Protein AF-A0A7C0VWS9-F1 (afdb_monomer_lite)

Foldseek 3Di:
DLVVLQVQLVVLQVVLVVCVVVFVNLSSLLSPLSSVVSVLCSFQDADPPRDDDDQLNSLVCSQQRNGPDRPDDSPDPGNNVVCNLVSVVSVVSNCCSVPVVDDDGPPNDSPPPD

Radius of gyration: 14.84 Å; chains: 1; bounding box: 37×32×40 Å

Structure (mmCIF, N/CA/C/O backbone):
data_AF-A0A7C0VWS9-F1
#
_entry.id   AF-A0A7C0VWS9-F1
#
loop_
_atom_site.group_PDB
_atom_site.id
_atom_site.type_symbol
_atom_site.label_atom_id
_atom_site.label_alt_id
_atom_site.label_comp_id
_atom_site.label_asym_id
_atom_site.label_entity_id
_atom_site.label_seq_id
_atom_site.pdbx_PDB_ins_code
_atom_site.Cartn_x
_atom_site.Cartn_y
_atom_site.Cartn_z
_atom_site.occupancy
_atom_site.B_iso_or_equiv
_atom_site.auth_seq_id
_atom_site.auth_comp_id
_atom_site.auth_asym_id
_atom_site.auth_atom_id
_atom_site.pdbx_PDB_model_num
ATOM 1 N N . MET A 1 1 ? 8.052 10.687 -13.081 1.00 82.19 1 MET A N 1
ATOM 2 C CA . MET A 1 1 ? 6.949 9.876 -12.501 1.00 82.19 1 MET A CA 1
ATOM 3 C C . MET A 1 1 ? 7.397 8.986 -11.346 1.00 82.19 1 MET A C 1
ATOM 5 O O . MET A 1 1 ? 6.742 9.022 -10.313 1.00 82.19 1 MET A O 1
ATOM 9 N N . ILE A 1 2 ? 8.496 8.231 -11.472 1.00 84.44 2 ILE A N 1
ATOM 10 C CA . ILE A 1 2 ? 9.018 7.354 -10.400 1.00 84.44 2 ILE A CA 1
ATOM 11 C C . ILE A 1 2 ? 9.264 8.123 -9.088 1.00 84.44 2 ILE A C 1
ATOM 13 O O . ILE A 1 2 ? 8.737 7.727 -8.053 1.00 84.44 2 ILE A O 1
ATOM 17 N N . GLU A 1 3 ? 9.969 9.259 -9.133 1.00 87.81 3 GLU A N 1
ATOM 18 C CA . GLU A 1 3 ? 10.256 10.089 -7.945 1.00 87.81 3 GLU A CA 1
ATOM 19 C C . GLU A 1 3 ? 8.990 10.568 -7.224 1.00 87.81 3 GLU A C 1
ATOM 21 O O . GLU A 1 3 ? 8.907 10.519 -5.999 1.00 87.81 3 GLU A O 1
ATOM 26 N N . ILE A 1 4 ? 7.965 10.967 -7.984 1.00 93.62 4 ILE A N 1
ATOM 27 C CA . ILE A 1 4 ? 6.665 11.370 -7.433 1.00 93.62 4 ILE A CA 1
ATOM 28 C C . ILE A 1 4 ? 6.019 10.185 -6.709 1.00 93.62 4 ILE A C 1
ATOM 30 O O . ILE A 1 4 ? 5.535 10.340 -5.591 1.00 93.62 4 ILE A O 1
ATOM 34 N N . ARG A 1 5 ? 6.041 8.986 -7.301 1.00 94.56 5 ARG A N 1
ATOM 35 C CA . ARG A 1 5 ? 5.481 7.783 -6.665 1.00 94.56 5 ARG A CA 1
ATOM 36 C C . ARG A 1 5 ? 6.224 7.419 -5.384 1.00 94.56 5 ARG A C 1
ATOM 38 O O . ARG A 1 5 ? 5.567 7.133 -4.392 1.00 94.56 5 ARG A O 1
ATOM 45 N N . ILE A 1 6 ? 7.556 7.503 -5.371 1.00 95.25 6 ILE A N 1
ATOM 46 C CA . ILE A 1 6 ? 8.365 7.280 -4.160 1.00 95.25 6 ILE A CA 1
ATOM 47 C C . ILE A 1 6 ? 8.018 8.314 -3.083 1.00 95.25 6 ILE A C 1
ATOM 49 O O . ILE A 1 6 ? 7.771 7.946 -1.936 1.00 95.25 6 ILE A O 1
ATOM 53 N N . LYS A 1 7 ? 7.919 9.598 -3.451 1.00 97.38 7 LYS A N 1
ATOM 54 C CA . LYS A 1 7 ? 7.495 10.667 -2.536 1.00 97.38 7 LYS A CA 1
ATOM 55 C C . LYS A 1 7 ? 6.140 10.350 -1.899 1.00 97.38 7 LYS A C 1
ATOM 57 O O . LYS A 1 7 ? 6.013 10.395 -0.680 1.00 97.38 7 LYS A O 1
ATOM 62 N N . TYR A 1 8 ? 5.135 9.994 -2.698 1.00 97.69 8 TYR A N 1
ATOM 63 C CA . TYR A 1 8 ? 3.810 9.666 -2.166 1.00 97.69 8 TYR A CA 1
ATOM 64 C C . TYR A 1 8 ? 3.786 8.349 -1.388 1.00 97.69 8 TYR A C 1
ATOM 66 O O . TYR A 1 8 ? 3.066 8.263 -0.399 1.00 97.69 8 TYR A O 1
ATOM 74 N N . ALA A 1 9 ? 4.589 7.352 -1.770 1.00 98.06 9 ALA A N 1
ATOM 75 C CA . ALA A 1 9 ? 4.754 6.130 -0.988 1.00 98.06 9 ALA A CA 1
ATOM 76 C C . ALA A 1 9 ? 5.238 6.448 0.436 1.00 98.06 9 ALA A C 1
ATOM 78 O O . ALA A 1 9 ? 4.646 5.971 1.402 1.00 98.06 9 ALA A O 1
ATOM 79 N N . ASN A 1 10 ? 6.248 7.314 0.562 1.00 98.12 10 ASN A N 1
ATOM 80 C CA . ASN A 1 10 ? 6.767 7.760 1.854 1.00 98.12 10 ASN A CA 1
ATOM 81 C C . ASN A 1 10 ? 5.739 8.579 2.643 1.00 98.12 10 ASN A C 1
ATOM 83 O O . ASN A 1 10 ? 5.546 8.323 3.828 1.00 98.12 10 ASN A O 1
ATOM 87 N N . ASN A 1 11 ? 5.028 9.505 1.993 1.00 98.56 11 ASN A N 1
ATOM 88 C CA . ASN A 1 11 ? 3.977 10.283 2.654 1.00 98.56 11 ASN A CA 1
ATOM 89 C C . ASN A 1 11 ? 2.864 9.379 3.207 1.00 98.56 11 ASN A C 1
ATOM 91 O O . ASN A 1 11 ? 2.467 9.518 4.357 1.00 98.56 11 ASN A O 1
ATOM 95 N N . TYR A 1 12 ? 2.389 8.413 2.415 1.00 98.56 12 TYR A N 1
ATOM 96 C CA . TYR A 1 12 ? 1.374 7.464 2.871 1.00 98.56 12 TYR A CA 1
ATOM 97 C C . TYR A 1 12 ? 1.880 6.544 3.982 1.00 98.56 12 TYR A C 1
ATOM 99 O O . TYR A 1 12 ? 1.106 6.175 4.864 1.00 98.56 12 TYR A O 1
ATOM 107 N N . LEU A 1 13 ? 3.159 6.162 3.952 1.00 98.44 13 LEU A N 1
ATOM 108 C CA . LEU A 1 13 ? 3.762 5.380 5.025 1.00 98.44 13 LEU A CA 1
ATOM 109 C C . LEU A 1 13 ? 3.756 6.169 6.338 1.00 98.44 13 LEU A C 1
ATOM 111 O O . LEU A 1 13 ? 3.369 5.622 7.370 1.00 98.44 13 LEU A O 1
ATOM 115 N N . GLU A 1 14 ? 4.142 7.442 6.290 1.00 98.56 14 GLU A N 1
ATOM 116 C CA . GLU A 1 14 ? 4.155 8.308 7.467 1.00 98.56 14 GLU A CA 1
ATOM 117 C C . GLU A 1 14 ? 2.739 8.555 8.002 1.00 98.56 14 GLU A C 1
ATOM 119 O O . GLU A 1 14 ? 2.476 8.301 9.178 1.00 98.56 14 GLU A O 1
ATOM 124 N N . ASP A 1 15 ? 1.787 8.901 7.128 1.00 98.50 15 ASP A N 1
ATOM 125 C CA . ASP A 1 15 ? 0.366 9.007 7.483 1.00 98.50 15 ASP A CA 1
ATOM 126 C C . ASP A 1 15 ? -0.134 7.721 8.163 1.00 98.50 15 ASP A C 1
ATOM 128 O O . ASP A 1 15 ? -0.810 7.757 9.193 1.00 98.50 15 ASP A O 1
ATOM 132 N N . GLY A 1 16 ? 0.196 6.563 7.581 1.00 97.88 16 GLY A N 1
ATOM 133 C CA . GLY A 1 16 ? -0.201 5.253 8.082 1.00 97.88 16 GLY A CA 1
ATOM 134 C C . GLY A 1 16 ? 0.349 4.971 9.478 1.00 97.88 16 GLY A C 1
ATOM 135 O O . GLY A 1 16 ? -0.394 4.502 10.339 1.00 97.88 16 GLY A O 1
ATOM 136 N N . ARG A 1 17 ? 1.618 5.312 9.733 1.00 97.50 17 ARG A N 1
ATOM 137 C CA . ARG A 1 17 ? 2.255 5.184 11.054 1.00 97.50 17 ARG A CA 1
ATOM 138 C C . ARG A 1 17 ? 1.594 6.079 12.093 1.00 97.50 17 ARG A C 1
ATOM 140 O O . ARG A 1 17 ? 1.295 5.613 13.193 1.00 97.50 17 ARG A O 1
ATOM 147 N N . VAL A 1 18 ? 1.321 7.334 11.740 1.00 98.31 18 VAL A N 1
ATOM 148 C CA . VAL A 1 18 ? 0.616 8.272 12.619 1.00 98.31 18 VAL A CA 1
ATOM 149 C C . VAL A 1 18 ? -0.770 7.727 12.963 1.00 98.31 18 VAL A C 1
ATOM 151 O O . VAL A 1 18 ? -1.121 7.654 14.140 1.00 98.31 18 VAL A O 1
ATOM 154 N N . LEU A 1 19 ? -1.548 7.282 11.975 1.00 97.69 19 LEU A N 1
ATOM 155 C CA . LEU A 1 19 ? -2.886 6.723 12.198 1.00 97.69 19 LEU A CA 1
ATOM 156 C C . LEU A 1 19 ? -2.853 5.460 13.062 1.00 97.69 19 LEU A C 1
ATOM 158 O O . LEU A 1 19 ? -3.679 5.318 13.965 1.00 97.69 19 LEU A O 1
ATOM 162 N N . PHE A 1 20 ? -1.884 4.576 12.821 1.00 95.94 20 PHE A N 1
ATOM 163 C CA . PHE A 1 20 ? -1.700 3.360 13.606 1.00 95.94 20 PHE A CA 1
ATOM 164 C C . PHE A 1 20 ? -1.414 3.683 15.077 1.00 95.94 20 PHE A C 1
ATOM 166 O O . PHE A 1 20 ? -2.074 3.145 15.962 1.00 95.94 20 PHE A O 1
ATOM 173 N N . LYS A 1 21 ? -0.506 4.632 15.346 1.00 96.81 21 LYS A N 1
ATOM 174 C CA . LYS A 1 21 ? -0.188 5.097 16.708 1.00 96.81 21 LYS A CA 1
ATOM 175 C C . LYS A 1 21 ? -1.416 5.643 17.446 1.00 96.81 21 LYS A C 1
ATOM 177 O O . LYS A 1 21 ? -1.531 5.472 18.655 1.00 96.81 21 LYS A O 1
ATOM 182 N N . HIS A 1 22 ? -2.349 6.260 16.722 1.00 97.50 22 HIS A N 1
ATOM 183 C CA . HIS A 1 22 ? -3.615 6.764 17.264 1.00 97.50 22 HIS A CA 1
ATOM 184 C C . HIS A 1 22 ? -4.745 5.721 17.247 1.00 97.50 22 HIS A C 1
ATOM 186 O O . HIS A 1 22 ? -5.908 6.084 17.407 1.00 97.50 22 HIS A O 1
ATOM 192 N N . LYS A 1 23 ? -4.429 4.437 17.029 1.00 96.06 23 LYS A N 1
ATOM 193 C CA . LYS A 1 23 ? -5.385 3.317 16.984 1.00 96.06 23 LYS A CA 1
ATOM 194 C C . LYS A 1 23 ? -6.485 3.468 15.925 1.00 96.06 23 LYS A C 1
ATOM 196 O O . LYS A 1 23 ? -7.533 2.835 15.998 1.00 96.06 23 LYS A O 1
ATOM 201 N N . ARG A 1 24 ? -6.249 4.283 14.891 1.00 96.69 24 ARG A N 1
ATOM 202 C CA . ARG A 1 24 ? -7.162 4.464 13.751 1.00 96.69 24 ARG A CA 1
ATOM 203 C C . ARG A 1 24 ? -6.886 3.410 12.678 1.00 96.69 24 ARG A C 1
ATOM 205 O O . ARG A 1 24 ? -6.515 3.748 11.553 1.00 96.69 24 ARG A O 1
ATOM 212 N N . TYR A 1 25 ? -7.026 2.132 13.027 1.00 95.06 25 TYR A N 1
ATOM 213 C CA . TYR A 1 25 ? -6.516 1.011 12.227 1.00 95.06 25 TYR A CA 1
ATOM 214 C C . TYR A 1 25 ? -7.129 0.902 10.824 1.00 95.06 25 TYR A C 1
ATOM 216 O O . TYR A 1 25 ? -6.381 0.717 9.866 1.00 95.06 25 TYR A O 1
ATOM 224 N N . ASN A 1 26 ? -8.443 1.102 10.659 1.00 94.56 26 ASN A N 1
ATOM 225 C CA . ASN A 1 26 ? -9.081 1.115 9.332 1.00 94.56 26 ASN A CA 1
ATOM 226 C C . ASN A 1 26 ? -8.419 2.143 8.401 1.00 94.56 26 ASN A C 1
ATOM 228 O O . ASN A 1 26 ? -8.002 1.824 7.287 1.00 94.56 26 ASN A O 1
ATOM 232 N N . SER A 1 27 ? -8.253 3.376 8.889 1.00 96.19 27 SER A N 1
ATOM 233 C CA . SER A 1 27 ? -7.601 4.446 8.132 1.00 96.19 27 SER A CA 1
ATOM 234 C C . SER A 1 27 ? -6.113 4.158 7.904 1.00 96.19 27 SE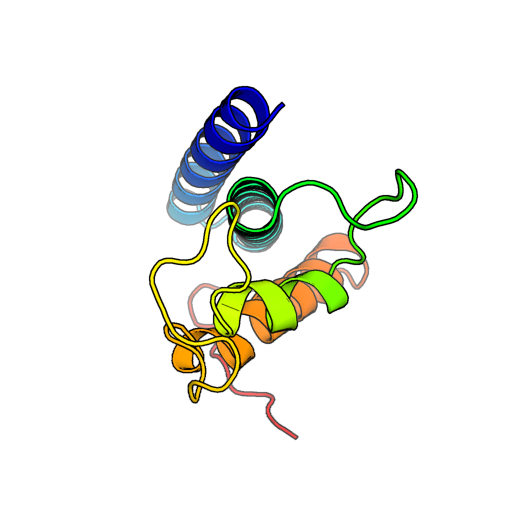R A C 1
ATOM 236 O O . SER A 1 27 ? -5.599 4.427 6.817 1.00 96.19 27 SER A O 1
ATOM 238 N N . ALA A 1 28 ? -5.424 3.596 8.901 1.00 96.94 28 ALA A N 1
ATOM 239 C CA . ALA A 1 28 ? -4.018 3.224 8.795 1.00 96.94 28 ALA A CA 1
ATOM 240 C C . ALA A 1 28 ? -3.799 2.181 7.691 1.00 96.94 28 ALA A C 1
ATOM 242 O O . ALA A 1 28 ? -2.912 2.353 6.860 1.00 96.94 28 ALA A O 1
ATOM 243 N N . ILE A 1 29 ? -4.641 1.148 7.615 1.00 95.94 29 ILE A N 1
ATOM 244 C CA . ILE A 1 29 ? -4.561 0.101 6.587 1.00 95.94 29 ILE A CA 1
ATOM 245 C C . ILE A 1 29 ? -4.723 0.673 5.187 1.00 95.94 29 ILE A C 1
ATOM 247 O O . ILE A 1 29 ? -3.964 0.302 4.292 1.00 95.94 29 ILE A O 1
ATOM 251 N N . SER A 1 30 ? -5.661 1.603 4.994 1.00 95.94 30 SER A N 1
ATOM 252 C CA . SER A 1 30 ? -5.830 2.268 3.701 1.00 95.94 30 SER A CA 1
ATOM 253 C C . SER A 1 30 ? -4.545 2.997 3.285 1.00 95.94 30 SER A C 1
ATOM 255 O O . SER A 1 30 ? -4.049 2.810 2.171 1.00 95.94 30 SER A O 1
ATOM 257 N N . ARG A 1 31 ? -3.920 3.745 4.206 1.00 98.00 31 ARG A N 1
ATOM 258 C CA . ARG A 1 31 ? -2.656 4.455 3.941 1.00 98.00 31 ARG A CA 1
ATOM 259 C C . ARG A 1 31 ? -1.483 3.512 3.700 1.00 98.00 31 ARG A C 1
ATOM 261 O O . ARG A 1 31 ? -0.782 3.670 2.706 1.00 98.00 31 ARG A O 1
ATOM 268 N N . LEU A 1 32 ? -1.311 2.486 4.527 1.00 97.12 32 LEU A N 1
ATOM 269 C CA . LEU A 1 32 ? -0.246 1.491 4.368 1.00 97.12 32 LEU A CA 1
ATOM 270 C C . LEU A 1 32 ? -0.394 0.694 3.062 1.00 97.12 32 LEU A C 1
ATOM 272 O O . LEU A 1 32 ? 0.603 0.383 2.400 1.00 97.12 32 LEU A O 1
ATOM 276 N N . TYR A 1 33 ? -1.632 0.415 2.644 1.00 97.50 33 TYR A N 1
ATOM 277 C CA . TYR A 1 33 ? -1.909 -0.171 1.339 1.00 97.50 33 TYR A CA 1
ATOM 278 C C . TYR A 1 33 ? -1.448 0.747 0.200 1.00 97.50 33 TYR A C 1
ATOM 280 O O . TYR A 1 33 ? -0.702 0.305 -0.675 1.00 97.50 33 TYR A O 1
ATOM 288 N N . TYR A 1 34 ? -1.846 2.023 0.211 1.00 97.88 34 TYR A N 1
ATOM 289 C CA . TYR A 1 34 ? -1.441 2.963 -0.837 1.00 97.88 34 TYR A CA 1
ATOM 290 C C . TYR A 1 34 ? 0.061 3.255 -0.830 1.00 97.88 34 TYR A C 1
ATOM 292 O O . TYR A 1 34 ? 0.641 3.400 -1.906 1.00 97.88 34 TYR A O 1
ATOM 300 N N . ALA A 1 35 ? 0.709 3.253 0.337 1.00 98.19 35 ALA A N 1
ATOM 301 C CA . ALA A 1 35 ? 2.163 3.321 0.445 1.00 98.19 35 ALA A CA 1
ATOM 302 C C . ALA A 1 35 ? 2.821 2.164 -0.320 1.00 98.19 35 ALA A C 1
ATOM 304 O O . ALA A 1 35 ? 3.641 2.380 -1.214 1.00 98.19 35 ALA A O 1
ATOM 305 N N . SER A 1 36 ? 2.374 0.936 -0.037 1.00 97.50 36 SER A N 1
ATOM 306 C CA . SER A 1 36 ? 2.864 -0.276 -0.701 1.00 97.50 36 SER A CA 1
ATOM 307 C C . SER A 1 36 ? 2.578 -0.252 -2.203 1.00 97.50 36 SER A C 1
ATOM 309 O O . SER A 1 36 ? 3.439 -0.590 -3.006 1.00 97.50 36 SER A O 1
ATOM 311 N N . TYR A 1 37 ? 1.385 0.184 -2.611 1.00 97.25 37 TYR A N 1
ATOM 312 C CA . TYR A 1 37 ? 0.993 0.265 -4.017 1.00 97.25 37 TYR A CA 1
ATOM 313 C C . TYR A 1 37 ? 1.857 1.249 -4.815 1.00 97.25 37 TYR A C 1
ATOM 315 O O . TYR A 1 37 ? 2.324 0.901 -5.900 1.00 97.25 37 TYR A O 1
ATOM 323 N N . GLN A 1 38 ? 2.120 2.447 -4.280 1.00 96.88 38 GLN A N 1
ATOM 324 C CA . GLN A 1 38 ? 2.982 3.420 -4.955 1.00 96.88 38 GLN A CA 1
ATOM 325 C C . GLN A 1 38 ? 4.441 2.951 -5.012 1.00 96.88 38 GLN A C 1
ATOM 327 O O . GLN A 1 38 ? 5.084 3.153 -6.040 1.00 96.88 38 GLN A O 1
ATOM 332 N N . ALA A 1 39 ? 4.933 2.269 -3.972 1.00 95.56 39 ALA A N 1
ATOM 333 C CA . ALA A 1 39 ? 6.263 1.656 -3.972 1.00 95.56 39 ALA A CA 1
ATOM 334 C C . ALA A 1 39 ? 6.384 0.507 -4.993 1.00 95.56 39 ALA A C 1
ATOM 336 O O . ALA A 1 39 ? 7.367 0.408 -5.723 1.00 95.56 39 ALA A O 1
ATOM 337 N N . MET A 1 40 ? 5.362 -0.348 -5.105 1.00 95.31 40 MET A N 1
ATOM 338 C CA . MET A 1 40 ? 5.335 -1.394 -6.131 1.00 95.31 40 MET A CA 1
ATOM 339 C C . MET A 1 40 ? 5.313 -0.795 -7.540 1.00 95.31 40 MET A C 1
ATOM 341 O O . MET A 1 40 ? 5.988 -1.305 -8.433 1.00 95.31 40 MET A O 1
ATOM 345 N N . TRP A 1 41 ? 4.568 0.294 -7.744 1.00 94.44 41 TRP A N 1
ATOM 346 C CA . TRP A 1 41 ? 4.504 0.982 -9.033 1.00 94.44 41 TRP A CA 1
ATOM 347 C C . TRP A 1 41 ? 5.821 1.680 -9.364 1.00 94.44 41 TRP A C 1
ATOM 349 O O . TRP A 1 41 ? 6.308 1.540 -10.482 1.00 94.44 41 TRP A O 1
ATOM 359 N N . SER A 1 42 ? 6.460 2.369 -8.417 1.00 92.56 42 SER A N 1
ATOM 360 C CA . SER A 1 42 ?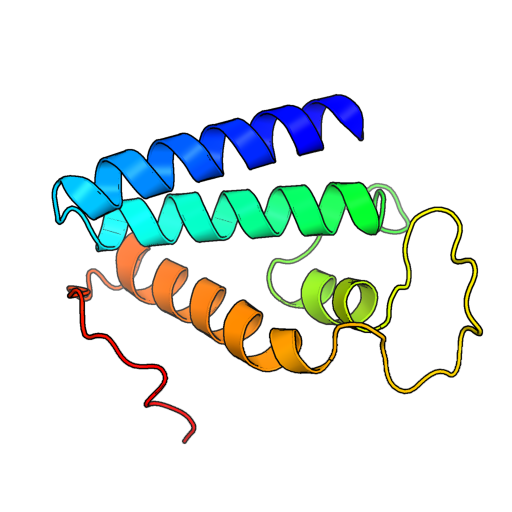 7.780 2.957 -8.671 1.00 92.56 42 SER A CA 1
ATOM 361 C C . SER A 1 42 ? 8.817 1.899 -9.055 1.00 92.56 42 SER A C 1
ATOM 363 O O . SER A 1 42 ? 9.631 2.162 -9.935 1.00 92.56 42 SER A O 1
ATOM 365 N N . ALA A 1 43 ? 8.746 0.701 -8.463 1.00 90.25 43 ALA A N 1
ATOM 366 C CA . ALA A 1 43 ? 9.622 -0.414 -8.804 1.00 90.25 43 ALA A CA 1
ATOM 367 C C . ALA A 1 43 ? 9.304 -1.030 -10.178 1.00 90.25 43 ALA A C 1
ATOM 369 O O . ALA A 1 43 ? 10.218 -1.255 -10.963 1.00 90.25 43 ALA A O 1
ATOM 370 N N . CYS A 1 44 ? 8.033 -1.308 -10.488 1.00 89.81 44 CYS A N 1
ATOM 371 C CA . CYS A 1 44 ? 7.643 -1.988 -11.734 1.00 89.81 44 CYS A CA 1
ATOM 372 C C . CYS A 1 44 ? 7.591 -1.062 -12.960 1.00 89.81 44 CYS A C 1
ATOM 374 O O . CYS A 1 44 ? 7.552 -1.552 -14.085 1.00 89.81 44 CYS A O 1
ATOM 376 N N . GLY A 1 45 ? 7.553 0.258 -12.760 1.00 88.88 45 GLY A N 1
ATOM 377 C CA . GLY A 1 45 ? 7.263 1.212 -13.828 1.00 88.88 45 GLY A CA 1
ATOM 378 C C . GLY A 1 45 ? 5.786 1.209 -14.234 1.00 88.88 45 GLY A C 1
ATOM 379 O O . GLY A 1 45 ? 4.934 0.596 -13.584 1.00 88.88 45 GLY A O 1
ATOM 380 N N . ASP A 1 46 ? 5.461 1.948 -15.293 1.00 87.75 46 ASP A N 1
ATOM 381 C CA . ASP A 1 46 ? 4.096 2.006 -15.817 1.00 87.75 46 ASP A CA 1
ATOM 382 C C . ASP A 1 46 ? 3.732 0.704 -16.557 1.00 87.75 46 ASP A C 1
ATOM 384 O O . ASP A 1 46 ? 4.593 0.095 -17.196 1.00 87.75 46 ASP A O 1
ATOM 388 N N . PRO A 1 47 ? 2.475 0.232 -16.462 1.00 86.12 47 PRO A N 1
ATOM 389 C CA . PRO A 1 47 ? 2.059 -0.972 -17.166 1.00 86.12 47 PRO A CA 1
ATOM 390 C C . PRO A 1 47 ? 1.983 -0.714 -18.677 1.00 86.12 47 PRO A C 1
ATOM 392 O O . PRO A 1 47 ? 1.729 0.406 -19.131 1.00 86.12 47 PRO A O 1
ATOM 395 N N . GLU A 1 48 ? 2.137 -1.779 -19.461 1.00 80.25 48 GLU A N 1
ATOM 396 C CA . GLU A 1 48 ? 2.063 -1.715 -20.921 1.00 80.25 48 GLU A CA 1
ATOM 397 C C . GLU A 1 48 ? 0.744 -1.083 -21.409 1.00 80.25 48 GLU A C 1
ATOM 399 O O . GLU A 1 48 ? -0.346 -1.355 -20.890 1.00 80.25 48 GLU A O 1
ATOM 404 N N . GLY A 1 49 ? 0.851 -0.218 -22.422 1.00 77.12 49 GLY A N 1
ATOM 405 C CA . GLY A 1 49 ? -0.293 0.462 -23.034 1.00 77.12 49 GLY A CA 1
ATOM 406 C C . GLY A 1 49 ? -0.832 1.672 -22.260 1.00 77.12 49 GLY A C 1
ATOM 407 O O . GLY A 1 49 ? -1.991 2.029 -22.457 1.00 77.12 49 GLY A O 1
ATOM 408 N N . GLY A 1 50 ? -0.040 2.284 -21.368 1.00 70.19 50 GLY A N 1
ATOM 409 C CA . GLY A 1 50 ? -0.400 3.542 -20.690 1.00 70.19 50 GLY A CA 1
ATOM 410 C C . GLY A 1 50 ? -1.535 3.408 -19.669 1.00 70.19 50 GLY A C 1
ATOM 411 O O . GLY A 1 50 ? -2.241 4.371 -19.378 1.00 70.19 50 GLY A O 1
ATOM 412 N N . ARG A 1 51 ? -1.755 2.195 -19.155 1.00 84.00 51 ARG A N 1
ATOM 413 C CA . ARG A 1 51 ? -2.868 1.880 -18.248 1.00 84.00 51 ARG A CA 1
ATOM 414 C C . ARG A 1 51 ? -2.518 2.181 -16.785 1.00 84.00 51 ARG A C 1
ATOM 416 O O . ARG A 1 51 ? -1.394 2.519 -16.433 1.00 84.00 51 ARG A O 1
ATOM 423 N N . ILE A 1 52 ? -3.501 2.015 -15.905 1.00 89.12 52 ILE A N 1
ATOM 424 C CA . ILE A 1 52 ? -3.309 2.013 -14.449 1.00 89.12 52 ILE A CA 1
ATOM 425 C C . ILE A 1 52 ? -3.098 0.569 -13.985 1.00 89.12 52 ILE A C 1
ATOM 427 O O . ILE A 1 52 ? -3.800 -0.344 -14.431 1.00 89.12 52 ILE A O 1
ATOM 431 N N . TRP A 1 53 ? -2.158 0.346 -13.063 1.00 92.75 53 TRP A N 1
ATOM 432 C CA . TRP A 1 53 ? -1.981 -0.970 -12.454 1.00 92.75 53 TRP A CA 1
ATOM 433 C C . TRP A 1 53 ? -3.234 -1.391 -11.687 1.00 92.75 53 TRP A C 1
ATOM 435 O O . TRP A 1 53 ? -3.638 -0.730 -10.729 1.00 92.75 53 TRP A O 1
ATOM 445 N N . LYS A 1 54 ? -3.813 -2.548 -12.024 1.00 94.06 54 LYS A N 1
ATOM 446 C CA . LYS A 1 54 ? -4.840 -3.156 -11.166 1.00 94.06 54 LYS A CA 1
ATOM 447 C C . LYS A 1 54 ? -4.209 -3.558 -9.827 1.00 94.06 54 LYS A C 1
ATOM 449 O O . LYS A 1 54 ? -3.150 -4.186 -9.811 1.00 94.06 54 LYS A O 1
ATOM 454 N N . HIS A 1 55 ? -4.895 -3.259 -8.725 1.00 94.56 55 HIS A N 1
ATOM 455 C CA . HIS A 1 55 ? -4.417 -3.431 -7.346 1.00 94.56 55 HIS A CA 1
ATOM 456 C C . HIS A 1 55 ? -3.777 -4.796 -7.039 1.00 94.56 55 HIS A C 1
ATOM 458 O O . HIS A 1 55 ? -2.711 -4.849 -6.435 1.00 94.56 55 HIS A O 1
ATOM 464 N N . LEU A 1 56 ? -4.396 -5.899 -7.474 1.00 94.50 56 LEU A N 1
ATOM 465 C CA . LEU A 1 56 ? -3.846 -7.248 -7.287 1.00 94.50 56 LEU A CA 1
ATOM 466 C C . LEU A 1 56 ? -2.843 -7.655 -8.374 1.00 94.50 56 LEU A C 1
ATOM 468 O O . LEU A 1 56 ? -1.974 -8.491 -8.127 1.00 94.50 56 LEU A O 1
ATOM 472 N N . ALA A 1 57 ? -2.957 -7.088 -9.577 1.00 92.50 57 ALA A N 1
ATOM 473 C CA . ALA A 1 57 ? -2.147 -7.495 -10.724 1.00 92.50 57 ALA A CA 1
ATOM 474 C C . ALA A 1 57 ? -0.691 -7.029 -10.613 1.00 92.50 57 ALA A C 1
ATOM 476 O O . ALA A 1 57 ? 0.185 -7.705 -11.140 1.00 92.50 57 ALA A O 1
ATOM 477 N N . ILE A 1 58 ? -0.431 -5.923 -9.907 1.00 93.88 58 ILE A N 1
ATOM 478 C CA . ILE A 1 58 ? 0.923 -5.387 -9.698 1.00 93.88 58 ILE A CA 1
ATOM 479 C C . ILE A 1 58 ? 1.770 -6.227 -8.730 1.00 93.88 58 ILE A C 1
ATOM 481 O O . ILE A 1 58 ? 2.994 -6.232 -8.818 1.00 93.88 58 ILE A O 1
ATOM 485 N N . ILE A 1 59 ? 1.134 -7.000 -7.842 1.00 94.25 59 ILE A N 1
ATOM 486 C CA . ILE A 1 59 ? 1.841 -7.777 -6.812 1.00 94.25 59 ILE A CA 1
ATOM 487 C C . ILE A 1 59 ? 2.751 -8.824 -7.460 1.00 94.25 59 ILE A C 1
ATOM 489 O O . ILE A 1 59 ? 3.910 -8.948 -7.086 1.00 94.25 59 ILE A O 1
ATOM 493 N N . LYS A 1 60 ? 2.250 -9.567 -8.455 1.00 90.56 60 LYS A N 1
ATOM 494 C CA . LYS A 1 60 ? 3.006 -10.638 -9.125 1.00 90.56 60 LYS A CA 1
ATOM 495 C C . LYS A 1 60 ? 4.296 -10.144 -9.810 1.00 90.56 60 LYS A C 1
ATOM 497 O O . LYS A 1 60 ? 5.335 -10.742 -9.539 1.00 90.56 60 LYS A O 1
ATOM 502 N N . PRO A 1 61 ? 4.278 -9.125 -10.694 1.00 88.88 61 PRO A N 1
ATOM 503 C CA . PRO A 1 61 ? 5.505 -8.604 -11.290 1.00 88.88 61 PRO A CA 1
ATOM 504 C C . PRO A 1 61 ? 6.437 -8.004 -10.234 1.00 88.88 61 PRO A C 1
ATOM 506 O O . PRO A 1 61 ? 7.640 -8.246 -10.304 1.00 88.88 61 PRO A O 1
ATOM 509 N N . PHE A 1 62 ? 5.901 -7.329 -9.210 1.00 91.31 62 PHE A N 1
ATOM 510 C CA . PHE A 1 62 ? 6.714 -6.785 -8.125 1.00 91.31 62 PHE A CA 1
ATOM 511 C C . PHE A 1 62 ? 7.486 -7.871 -7.368 1.00 91.31 62 PHE A C 1
ATOM 513 O O . PHE A 1 62 ? 8.708 -7.781 -7.262 1.00 91.31 62 PHE A O 1
ATOM 520 N N . VAL A 1 63 ? 6.807 -8.921 -6.885 1.00 90.88 63 VAL A N 1
ATOM 521 C CA . VAL A 1 63 ? 7.460 -9.965 -6.072 1.00 90.88 63 VAL A CA 1
ATOM 522 C C . VAL A 1 63 ? 8.439 -10.823 -6.872 1.00 90.88 63 VAL A C 1
ATOM 524 O O . VAL A 1 63 ? 9.419 -11.331 -6.329 1.00 90.88 63 VAL A O 1
ATOM 527 N N . ARG A 1 64 ? 8.211 -10.936 -8.186 1.00 85.56 64 ARG A N 1
ATOM 528 C CA . ARG A 1 64 ? 9.132 -11.587 -9.127 1.00 85.56 64 ARG A CA 1
ATOM 529 C C . ARG A 1 64 ? 10.355 -10.738 -9.467 1.00 85.56 64 ARG A C 1
ATOM 531 O O . ARG A 1 64 ? 11.273 -11.228 -10.118 1.00 85.56 64 ARG A O 1
ATOM 538 N N . GLY A 1 65 ? 10.378 -9.478 -9.043 1.00 77.81 65 GLY A N 1
ATOM 539 C CA . GLY A 1 65 ? 11.451 -8.555 -9.369 1.00 77.81 65 GLY A CA 1
ATOM 540 C C . GLY A 1 65 ? 11.416 -8.093 -10.826 1.00 77.81 65 GLY A C 1
ATOM 541 O O . GLY A 1 65 ? 12.455 -7.822 -11.404 1.00 77.81 65 GLY A O 1
ATOM 542 N N . HIS A 1 66 ? 10.261 -8.009 -11.485 1.00 73.19 66 HIS A N 1
ATOM 543 C CA . HIS A 1 66 ? 10.185 -7.378 -12.812 1.00 73.19 66 HIS A CA 1
ATOM 544 C C . HIS A 1 66 ? 10.292 -5.848 -12.671 1.00 73.19 66 HIS A C 1
ATOM 546 O O . HIS A 1 66 ? 9.371 -5.113 -13.017 1.00 73.19 66 HIS A O 1
ATOM 552 N N . TRP A 1 67 ? 11.376 -5.381 -12.055 1.00 79.94 67 TRP A N 1
ATOM 553 C CA . TRP A 1 67 ? 11.615 -3.982 -11.749 1.00 79.94 67 TRP A CA 1
ATOM 554 C C . TRP A 1 67 ? 12.207 -3.268 -12.959 1.00 79.94 67 TRP A C 1
ATOM 556 O O . TRP A 1 67 ? 12.766 -3.900 -13.854 1.00 79.94 67 TRP A O 1
ATOM 566 N N . PHE A 1 68 ? 12.067 -1.949 -12.987 1.00 62.22 68 PHE A N 1
ATOM 567 C CA . PHE A 1 68 ? 12.637 -1.078 -14.003 1.00 62.22 68 PHE A CA 1
ATOM 568 C C . PHE A 1 68 ? 14.167 -1.266 -14.015 1.00 62.22 68 PHE A C 1
ATOM 570 O O . PHE A 1 68 ? 14.858 -0.749 -13.143 1.00 62.22 68 PHE A O 1
ATOM 577 N N . ASN A 1 69 ? 14.667 -2.054 -14.977 1.00 61.00 69 ASN A N 1
ATOM 578 C CA . ASN A 1 69 ? 16.046 -2.558 -15.099 1.00 61.00 69 ASN A CA 1
ATOM 579 C C . ASN A 1 69 ? 16.426 -3.703 -14.120 1.00 61.00 69 ASN A C 1
ATOM 581 O O . ASN A 1 69 ? 17.174 -3.483 -13.165 1.00 61.00 69 ASN A O 1
ATOM 585 N N . PRO A 1 70 ? 15.935 -4.942 -14.330 1.00 61.12 70 PRO A N 1
ATOM 586 C CA . PRO A 1 70 ? 16.229 -6.057 -13.435 1.00 61.12 70 PRO A CA 1
ATOM 587 C C . PRO A 1 70 ? 17.679 -6.531 -13.615 1.00 61.12 70 PRO A C 1
ATOM 589 O O . PRO A 1 70 ? 18.093 -6.880 -14.719 1.00 61.12 70 PRO A O 1
ATOM 592 N N . THR A 1 71 ? 18.445 -6.594 -12.525 1.00 62.69 71 THR A N 1
ATOM 593 C CA . THR A 1 71 ? 19.806 -7.166 -12.508 1.00 62.69 71 THR A CA 1
ATOM 594 C C . THR A 1 71 ? 19.812 -8.689 -12.333 1.00 62.69 71 THR A C 1
ATOM 596 O O . THR A 1 71 ? 20.868 -9.316 -12.375 1.00 62.69 71 THR A O 1
ATOM 599 N N . HIS A 1 72 ? 18.642 -9.308 -12.159 1.00 63.09 72 HIS A N 1
ATOM 600 C CA . HIS A 1 72 ? 18.469 -10.745 -11.941 1.00 63.09 72 HIS A CA 1
ATOM 601 C C . HIS A 1 72 ? 17.768 -11.452 -13.116 1.00 63.09 72 HIS A C 1
ATOM 603 O O . HIS A 1 72 ? 17.016 -10.829 -13.872 1.00 63.09 72 HIS A O 1
ATOM 609 N N . PRO A 1 73 ? 17.955 -12.779 -13.268 1.00 61.19 73 PRO A N 1
ATOM 610 C CA . PRO A 1 73 ? 17.335 -13.544 -14.346 1.00 61.19 73 PRO A CA 1
ATOM 611 C C . PRO A 1 73 ? 15.800 -13.505 -14.294 1.00 61.19 73 PRO A C 1
ATOM 613 O O . PRO A 1 73 ? 15.196 -13.740 -13.244 1.00 61.19 73 PRO A O 1
ATOM 616 N N . LYS A 1 74 ? 15.156 -13.317 -15.458 1.00 59.38 74 LYS A N 1
ATOM 617 C CA . LYS A 1 74 ? 13.683 -13.289 -15.628 1.00 59.38 74 LYS A CA 1
ATOM 618 C C . LYS A 1 74 ? 12.953 -14.551 -15.124 1.00 59.38 74 LYS A C 1
ATOM 620 O O . LYS A 1 74 ? 11.737 -14.519 -14.965 1.00 59.38 74 LYS A O 1
ATOM 625 N N . GLN A 1 75 ? 13.668 -15.655 -14.899 1.00 59.47 75 GLN A N 1
ATOM 626 C CA . GLN A 1 75 ? 13.129 -16.966 -14.500 1.00 59.47 75 GLN A CA 1
ATOM 627 C C . GLN A 1 75 ? 13.528 -17.382 -13.067 1.00 59.47 75 GLN A C 1
ATOM 629 O O . GLN A 1 75 ? 13.585 -18.566 -12.754 1.00 59.47 75 GLN A O 1
ATOM 634 N N . SER A 1 76 ? 13.817 -16.424 -12.183 1.00 59.75 76 SER A N 1
ATOM 635 C CA . SER A 1 76 ? 14.086 -16.686 -10.760 1.00 59.75 76 SER A CA 1
ATOM 636 C C . SER A 1 76 ? 12.783 -16.916 -9.957 1.00 59.75 76 SER A C 1
ATOM 638 O O . SER A 1 76 ? 11.751 -16.346 -10.329 1.00 59.75 76 SER A O 1
ATOM 640 N N . PRO A 1 77 ? 12.797 -17.684 -8.840 1.00 59.91 77 PRO A N 1
ATOM 641 C CA . PRO A 1 77 ? 11.647 -17.873 -7.937 1.00 59.91 77 PRO A CA 1
ATOM 642 C C . PRO A 1 77 ? 10.998 -16.589 -7.374 1.00 59.91 77 PRO A C 1
ATOM 644 O O . PRO A 1 77 ? 9.959 -16.662 -6.725 1.00 59.91 77 PRO A O 1
ATOM 647 N N . GLY A 1 78 ? 11.537 -15.411 -7.682 1.00 67.69 78 GLY A N 1
ATOM 648 C CA . GLY A 1 78 ? 11.023 -14.116 -7.264 1.00 67.69 78 GLY A CA 1
ATOM 649 C C . GLY A 1 78 ? 11.663 -13.687 -5.956 1.00 67.69 78 GLY A C 1
ATOM 650 O O . GLY A 1 78 ? 11.491 -14.322 -4.922 1.00 67.69 78 GLY A O 1
ATOM 651 N N . ILE A 1 79 ? 12.420 -12.592 -6.014 1.00 78.88 79 ILE A N 1
ATOM 652 C CA . ILE A 1 79 ? 13.255 -12.098 -4.906 1.00 78.88 79 ILE A CA 1
ATOM 653 C C . ILE A 1 79 ? 12.416 -11.811 -3.652 1.00 78.88 79 ILE A C 1
ATOM 655 O O . ILE A 1 79 ? 12.878 -11.980 -2.527 1.00 78.88 79 ILE A O 1
ATOM 659 N N . LEU A 1 80 ? 11.162 -11.403 -3.844 1.00 88.50 80 LEU A N 1
ATOM 660 C CA . LEU A 1 80 ? 10.269 -10.926 -2.794 1.00 88.50 80 LEU A CA 1
ATOM 661 C C . LEU A 1 80 ? 9.017 -11.802 -2.646 1.00 88.50 80 LEU A C 1
ATOM 663 O O . LEU A 1 80 ? 7.971 -11.333 -2.199 1.00 88.50 80 LEU A O 1
ATOM 667 N N . GLU A 1 81 ? 9.097 -13.077 -3.030 1.00 89.00 81 GLU A N 1
ATOM 668 C CA . GLU A 1 81 ? 7.947 -13.989 -3.047 1.00 89.00 81 GLU A CA 1
ATOM 669 C C . GLU A 1 81 ? 7.253 -14.129 -1.680 1.00 89.00 81 GLU A C 1
ATOM 671 O O . GLU A 1 81 ? 6.024 -14.202 -1.613 1.00 89.00 81 GLU A O 1
ATOM 676 N N . HIS A 1 82 ? 8.013 -14.049 -0.584 1.00 89.75 82 HIS A N 1
ATOM 677 C CA . HIS A 1 82 ? 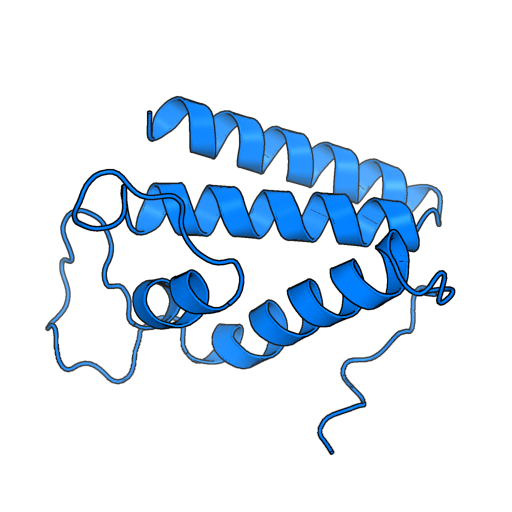7.490 -14.065 0.786 1.00 89.75 82 HIS A CA 1
ATOM 678 C C . HIS A 1 82 ? 6.530 -12.898 1.096 1.00 89.75 82 HIS A C 1
ATOM 680 O O . HIS A 1 82 ? 5.685 -13.018 1.980 1.00 89.75 82 HIS A O 1
ATOM 686 N N . PHE A 1 83 ? 6.586 -11.794 0.341 1.00 91.75 83 PHE A N 1
ATOM 687 C CA . PHE A 1 83 ? 5.647 -10.678 0.476 1.00 91.75 83 PHE A CA 1
ATOM 688 C C . PHE A 1 83 ? 4.350 -10.860 -0.319 1.00 91.75 83 PHE A C 1
ATOM 690 O O . PHE A 1 83 ? 3.408 -10.090 -0.121 1.00 91.75 83 PHE A O 1
ATOM 697 N N . ARG A 1 84 ? 4.237 -11.872 -1.193 1.00 93.00 84 ARG A N 1
ATOM 698 C CA . ARG A 1 84 ? 3.053 -12.049 -2.051 1.00 93.00 84 ARG A CA 1
ATOM 699 C C . ARG A 1 84 ? 1.763 -12.156 -1.238 1.00 93.00 84 ARG A C 1
ATOM 701 O O . ARG A 1 84 ? 0.791 -11.468 -1.553 1.00 93.00 84 ARG A O 1
ATOM 708 N N . LEU A 1 85 ? 1.738 -13.025 -0.229 1.00 93.69 85 LEU A N 1
ATOM 709 C CA . LEU A 1 85 ? 0.555 -13.226 0.608 1.00 93.69 85 LEU A CA 1
ATOM 710 C C . LEU A 1 85 ? 0.268 -11.996 1.497 1.00 93.69 85 LEU A C 1
ATOM 712 O O . LEU A 1 85 ? -0.851 -11.484 1.396 1.00 93.69 85 LEU A O 1
ATOM 716 N N . PRO A 1 86 ? 1.248 -11.429 2.236 1.00 93.88 86 PRO A N 1
ATOM 717 C CA . PRO A 1 86 ? 1.053 -10.188 2.990 1.00 93.88 86 PRO A CA 1
ATOM 718 C C . PRO A 1 86 ? 0.487 -9.027 2.161 1.00 93.88 86 PRO A C 1
ATOM 720 O O . PRO A 1 86 ? -0.450 -8.359 2.591 1.00 93.88 86 PRO A O 1
ATOM 723 N N . LEU A 1 87 ? 0.984 -8.808 0.938 1.00 95.31 87 LEU A N 1
ATOM 724 C CA . LEU A 1 87 ? 0.503 -7.731 0.061 1.00 95.31 87 LEU A CA 1
ATOM 725 C C . LEU A 1 87 ? -0.945 -7.955 -0.403 1.00 95.31 87 LEU A C 1
ATOM 727 O O . LEU A 1 87 ? -1.733 -7.009 -0.483 1.00 95.31 87 LEU A O 1
ATOM 731 N N . ARG A 1 88 ? -1.327 -9.209 -0.686 1.00 95.75 88 ARG A N 1
ATOM 732 C CA . ARG A 1 88 ? -2.718 -9.566 -1.020 1.00 95.75 88 ARG A CA 1
ATOM 733 C C . ARG A 1 88 ? -3.647 -9.378 0.176 1.00 95.75 88 ARG A C 1
ATOM 735 O O . ARG A 1 88 ? -4.764 -8.884 0.012 1.00 95.75 88 ARG A O 1
ATOM 742 N N . GLN A 1 89 ? -3.192 -9.751 1.368 1.00 94.00 89 GLN A N 1
ATOM 743 C CA . GLN A 1 89 ? -3.947 -9.572 2.606 1.00 94.00 89 GLN A CA 1
ATOM 744 C C . GLN A 1 89 ? -4.119 -8.090 2.933 1.00 94.00 89 GLN A C 1
ATOM 746 O O . GLN A 1 89 ? -5.231 -7.676 3.242 1.00 94.00 89 GLN A O 1
ATOM 751 N N . LEU A 1 90 ? -3.082 -7.271 2.748 1.00 94.31 90 LEU A N 1
ATOM 752 C CA . LEU A 1 90 ? -3.165 -5.824 2.936 1.00 94.31 90 LEU A CA 1
ATOM 753 C C . LEU A 1 90 ? -4.219 -5.184 2.020 1.00 94.31 90 LEU A C 1
ATOM 755 O O . LEU A 1 90 ? -5.038 -4.394 2.484 1.00 94.31 90 LEU A O 1
ATOM 759 N N . TYR A 1 91 ? -4.263 -5.571 0.739 1.00 95.75 91 TYR A N 1
ATOM 760 C CA . TYR A 1 91 ? -5.334 -5.137 -0.166 1.00 95.75 91 TYR A CA 1
ATOM 761 C C . TYR A 1 91 ? -6.719 -5.595 0.309 1.00 95.75 91 TYR A C 1
ATOM 763 O O . TYR A 1 91 ? -7.667 -4.812 0.310 1.00 95.75 91 TYR A O 1
ATOM 771 N N . THR A 1 92 ? -6.834 -6.852 0.739 1.00 95.06 92 THR A N 1
ATOM 772 C CA . THR A 1 92 ? -8.097 -7.419 1.233 1.00 95.06 92 THR A CA 1
ATOM 773 C C . THR A 1 92 ? -8.596 -6.664 2.463 1.00 95.06 92 THR A C 1
ATOM 775 O O . THR A 1 92 ? -9.770 -6.304 2.530 1.00 95.06 92 THR A O 1
ATOM 778 N N . TYR A 1 93 ? -7.710 -6.361 3.412 1.00 93.56 93 TYR A N 1
ATOM 779 C CA . TYR A 1 93 ? -8.046 -5.560 4.583 1.00 93.56 93 TYR A CA 1
ATOM 780 C C . TYR A 1 93 ? -8.436 -4.138 4.221 1.00 93.56 93 TYR A C 1
ATOM 782 O O . TYR A 1 93 ? -9.401 -3.626 4.774 1.00 93.56 93 TYR A O 1
ATOM 790 N N . ARG A 1 94 ? -7.758 -3.524 3.249 1.00 95.50 94 ARG A N 1
ATOM 791 C CA . ARG A 1 94 ? -8.144 -2.209 2.738 1.00 95.50 94 ARG A CA 1
ATOM 792 C C . ARG A 1 94 ? -9.555 -2.222 2.151 1.00 95.50 94 ARG A C 1
ATOM 794 O O . ARG A 1 94 ? -10.322 -1.312 2.428 1.00 95.50 94 ARG A O 1
ATOM 801 N N . VAL A 1 95 ? -9.932 -3.259 1.397 1.00 95.44 95 VAL A N 1
ATOM 802 C CA . VAL A 1 95 ? -11.309 -3.399 0.887 1.00 95.44 95 VAL A CA 1
ATOM 803 C C . VAL A 1 95 ? -12.311 -3.565 2.032 1.00 95.44 95 VAL A C 1
ATOM 805 O O . VAL A 1 95 ? -13.337 -2.888 2.052 1.00 95.44 95 VAL A O 1
ATOM 808 N N . LYS A 1 96 ? -12.000 -4.423 3.011 1.00 93.56 96 LYS A N 1
ATOM 809 C CA . LYS A 1 96 ? -12.849 -4.636 4.192 1.00 93.56 96 LYS A CA 1
ATOM 810 C C . LYS A 1 96 ? -13.054 -3.351 5.004 1.00 93.56 96 LYS A C 1
ATOM 812 O O . LYS A 1 96 ? -14.180 -3.062 5.396 1.00 93.56 96 LYS A O 1
ATOM 817 N N . ALA A 1 97 ? -11.984 -2.590 5.220 1.00 92.50 97 ALA A N 1
ATOM 818 C CA . ALA A 1 97 ? -11.995 -1.360 5.998 1.00 92.50 97 ALA A CA 1
ATOM 819 C C . ALA A 1 97 ? -12.711 -0.208 5.275 1.00 92.50 97 ALA A C 1
ATO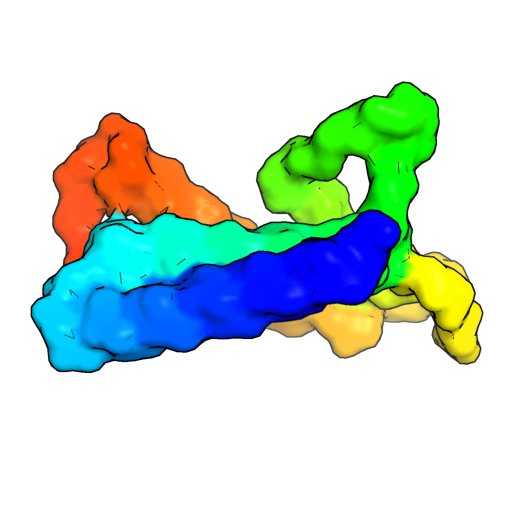M 821 O O . ALA A 1 97 ? -13.539 0.461 5.888 1.00 92.50 97 ALA A O 1
ATOM 822 N N . ASP A 1 98 ? -12.403 0.015 3.992 1.00 94.06 98 ASP A N 1
ATOM 823 C CA . ASP A 1 98 ? -12.894 1.180 3.243 1.00 94.06 98 ASP A CA 1
ATOM 824 C C . ASP A 1 98 ? -14.318 0.985 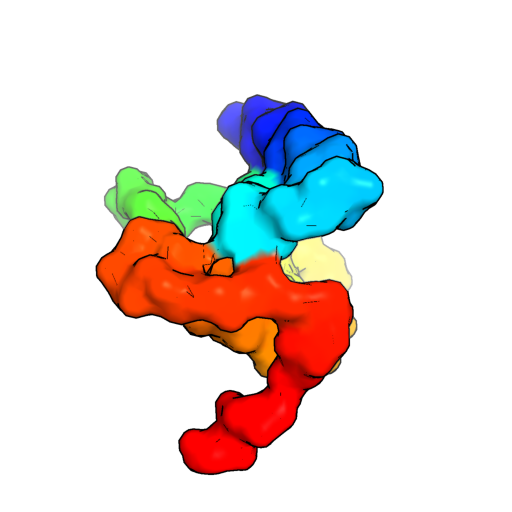2.695 1.00 94.06 98 ASP A C 1
ATOM 826 O O . ASP A 1 98 ? -15.050 1.963 2.565 1.00 94.06 98 ASP A O 1
ATOM 830 N N . TYR A 1 99 ? -14.705 -0.248 2.339 1.00 93.69 99 TYR A N 1
ATOM 831 C CA . TYR A 1 99 ? -15.972 -0.511 1.638 1.00 93.69 99 TYR A CA 1
ATOM 832 C C . TYR A 1 99 ? -16.951 -1.370 2.432 1.00 93.69 99 TYR A C 1
ATOM 834 O O . TYR A 1 99 ? -18.150 -1.120 2.378 1.00 93.69 99 TYR A O 1
ATOM 842 N N . ASN A 1 100 ? -16.461 -2.359 3.182 1.00 92.31 100 ASN A N 1
ATOM 843 C CA . ASN A 1 100 ? -17.342 -3.265 3.929 1.00 92.31 100 ASN A CA 1
ATOM 844 C C . ASN A 1 100 ? -17.582 -2.805 5.374 1.00 92.31 100 ASN A C 1
ATOM 846 O O . ASN A 1 100 ? -18.283 -3.494 6.109 1.00 92.31 100 ASN A O 1
ATOM 850 N N . LEU A 1 101 ? -16.980 -1.679 5.784 1.00 88.31 101 LEU A N 1
ATOM 851 C CA . LEU A 1 101 ? -17.086 -1.100 7.129 1.00 88.31 101 LEU A CA 1
ATOM 852 C C . LEU A 1 101 ? -16.751 -2.097 8.252 1.00 88.31 101 LEU A C 1
ATOM 854 O O . LEU A 1 101 ? -17.278 -2.010 9.358 1.00 88.31 101 LEU A O 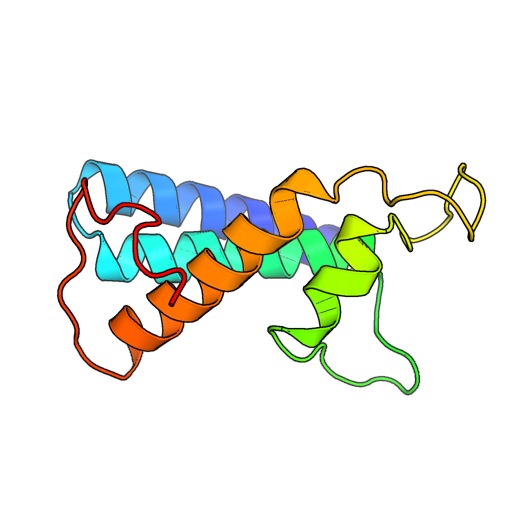1
ATOM 858 N N . VAL A 1 102 ? -15.858 -3.049 7.972 1.00 90.44 102 VAL A N 1
ATOM 859 C CA . VAL A 1 102 ? -15.388 -4.015 8.968 1.00 90.44 102 VAL A CA 1
ATOM 860 C C . VAL A 1 102 ? -14.375 -3.324 9.869 1.00 90.44 102 VAL A C 1
ATOM 862 O O . VAL A 1 102 ? -13.387 -2.769 9.382 1.00 90.44 102 VAL A O 1
ATOM 865 N N . GLU A 1 103 ? -14.605 -3.371 11.178 1.00 90.12 103 GLU A N 1
ATOM 866 C CA . GLU A 1 103 ? -13.657 -2.862 12.163 1.00 90.12 103 GLU A CA 1
ATOM 867 C C . GLU A 1 103 ? -12.388 -3.718 12.175 1.00 90.12 103 GLU A C 1
ATOM 869 O O . GLU A 1 103 ? -12.428 -4.942 12.321 1.00 90.12 103 GLU A O 1
ATOM 874 N N . ILE A 1 104 ? -11.249 -3.057 11.999 1.00 88.12 104 ILE A N 1
ATOM 875 C CA . ILE A 1 104 ? -9.933 -3.661 12.114 1.00 88.12 104 ILE A CA 1
ATOM 876 C C . ILE A 1 104 ? -9.325 -3.233 13.446 1.00 88.12 104 ILE A C 1
ATOM 878 O O . ILE A 1 104 ? -9.367 -2.062 13.813 1.00 88.12 104 ILE A O 1
ATOM 882 N N . ASN A 1 105 ? -8.731 -4.184 14.157 1.00 87.38 105 ASN A N 1
ATOM 883 C CA . ASN A 1 105 ? -8.015 -3.946 15.402 1.00 87.38 105 ASN A CA 1
ATOM 884 C C . ASN A 1 105 ? -6.518 -4.258 15.238 1.00 87.38 105 ASN A C 1
ATOM 886 O O . ASN A 1 105 ? -6.073 -4.750 14.200 1.00 87.38 105 ASN A O 1
ATOM 890 N N . GLU A 1 106 ? -5.738 -3.963 16.275 1.00 80.00 106 GLU A N 1
ATOM 891 C CA . GLU A 1 106 ? -4.283 -4.169 16.307 1.00 80.00 106 GLU A CA 1
ATOM 892 C C . GLU A 1 106 ? -3.864 -5.618 16.031 1.00 80.00 106 GLU A C 1
ATOM 894 O O . GLU A 1 106 ? -2.822 -5.873 15.432 1.00 80.00 106 GLU A O 1
ATOM 899 N N . THR A 1 107 ? -4.696 -6.566 16.459 1.00 73.06 107 THR A N 1
ATOM 900 C CA . THR A 1 107 ? -4.443 -8.006 16.407 1.00 73.06 107 THR A CA 1
ATOM 901 C C . THR A 1 107 ? -5.135 -8.686 15.239 1.00 73.06 107 THR A C 1
ATOM 903 O O . THR A 1 107 ? -5.193 -9.919 15.234 1.00 73.06 107 THR A O 1
ATOM 906 N N . ALA A 1 108 ? -5.647 -7.921 14.261 1.00 61.78 108 ALA A N 1
ATOM 907 C CA . ALA A 1 108 ? -6.247 -8.435 13.037 1.00 61.78 108 ALA A CA 1
ATOM 908 C C . ALA A 1 108 ? -5.185 -9.210 12.253 1.00 61.78 108 ALA A C 1
ATOM 910 O O . ALA A 1 108 ? -4.494 -8.726 11.359 1.00 61.78 108 ALA A O 1
ATOM 911 N N . SER A 1 109 ? -5.009 -10.441 12.694 1.00 48.47 109 SER A N 1
ATOM 912 C CA . SER A 1 109 ? -3.973 -11.361 12.304 1.00 48.47 109 SER A CA 1
ATOM 913 C C . SER A 1 109 ? -4.292 -11.871 10.912 1.00 48.47 109 SER A C 1
ATOM 915 O O . SER A 1 109 ? -5.434 -11.851 10.461 1.00 48.47 109 SER A O 1
ATOM 917 N N . LEU A 1 110 ? -3.264 -12.322 10.203 1.00 47.25 110 LEU A N 1
ATOM 918 C CA . LEU A 1 110 ? -3.288 -12.875 8.844 1.00 47.25 110 LEU A CA 1
ATOM 919 C C . LEU A 1 110 ? -4.095 -14.203 8.747 1.00 47.25 110 LEU A C 1
ATOM 921 O O . LEU A 1 110 ? -3.763 -15.067 7.941 1.00 47.25 110 LEU A O 1
ATOM 925 N N . LEU A 1 111 ? -5.134 -14.389 9.574 1.00 37.06 111 LEU A N 1
ATOM 926 C CA . LEU A 1 111 ? -5.789 -15.658 9.905 1.00 37.06 111 LEU A CA 1
ATOM 927 C C . LEU A 1 111 ? -6.946 -16.083 8.998 1.00 37.06 111 LEU A C 1
ATOM 929 O O . LEU A 1 111 ? -7.567 -17.103 9.262 1.00 37.06 111 LEU A O 1
ATOM 933 N N . TYR A 1 112 ? -7.204 -15.400 7.888 1.00 39.97 112 TYR A N 1
ATOM 934 C CA . TYR A 1 112 ? -8.118 -15.939 6.877 1.00 39.97 112 TYR A CA 1
ATOM 935 C C . TYR A 1 112 ? -7.356 -16.230 5.592 1.00 39.97 112 TYR A C 1
ATOM 937 O O . TYR A 1 112 ? -7.438 -15.504 4.602 1.00 39.97 112 TYR A O 1
ATOM 945 N N . SER A 1 113 ? -6.560 -17.297 5.671 1.00 37.12 113 SER A N 1
ATOM 946 C CA . SER A 1 113 ? -6.332 -18.187 4.536 1.00 37.12 113 SER A CA 1
ATOM 947 C C . SER A 1 113 ? -7.372 -19.299 4.672 1.00 37.12 113 SER A C 1
ATOM 949 O O . SER A 1 113 ? -7.236 -20.165 5.532 1.00 37.12 113 SER A O 1
ATOM 951 N N . SER A 1 114 ? -8.449 -19.211 3.900 1.00 37.34 114 SER A N 1
ATOM 952 C CA . SER A 1 114 ? -9.426 -20.284 3.697 1.00 37.34 114 SER A CA 1
ATOM 953 C C . SER A 1 114 ? -9.636 -20.407 2.202 1.00 37.34 114 SER A C 1
ATOM 955 O O . SER A 1 114 ? -9.874 -19.344 1.581 1.00 37.34 114 SER A O 1
#

Sequence (114 aa):
MIEIRIKYANNYLEDGRVLFKHKRYNSAISRLYYASYQAMWSACGDPEGGRIWKHLAIIKPFVRGHWFNPTHPKQSPGILEHFRLPLRQLYTYRVKADYNLVEINETASLLYSS

Secondary structure (DSSP, 8-state):
-HHHHHHHHHHHHHHHHHHHHTT-HHHHHHHHHHHHHHHHHHHH-SPTTT-PPPTTTTHHHHHTT--SS-SS-TTSS-TTGGGHHHHHHHHHHHHHHHTS-PPP-TT--S----

pLDDT: mean 86.23, std 15.31, range [37.06, 98.56]